Protein AF-A0A6F9C8U3-F1 (afdb_monomer_lite)

pLDDT: mean 75.9, std 13.33, range [44.81, 94.44]

Foldseek 3Di:
DPPPVVVVVVVVVVVVVVVVVVVVVVCVVPPDPCPVVVVVVVVVVVVVVVVVQCVVVQDDLVDPVSLLVLLVVLQVVLVVCVVVVNNVSSVSSNVSSVVSCPPVPVNVVVVVVPDDDD

Radius of gyration: 31.79 Å; chains: 1; bounding box: 59×27×95 Å

Secondary structure (DSSP, 8-state):
--HHHHHHHHHHHHHHHHHHHHHHHHHHHH--TTHHHHHHHHHHHHHHHHHHTSGGG---TT-HHHHHHHHHHHHHHHHHHHHTT-HHHHHHHHHHHHHH-S-HHHHHHHHHHHSPP-

Structure (mmCIF, N/CA/C/O backbone):
data_AF-A0A6F9C8U3-F1
#
_entry.id   AF-A0A6F9C8U3-F1
#
loop_
_atom_site.group_PDB
_atom_site.id
_atom_site.type_symbol
_atom_site.label_atom_id
_atom_site.label_alt_id
_atom_site.label_comp_id
_atom_site.label_asym_id
_atom_site.label_entity_id
_atom_site.label_seq_id
_atom_site.pdbx_PDB_ins_code
_atom_site.Cartn_x
_atom_site.Cartn_y
_atom_site.Cartn_z
_atom_site.occupancy
_atom_site.B_iso_or_equiv
_atom_site.auth_seq_id
_atom_site.auth_comp_id
_atom_site.auth_asym_id
_atom_site.auth_atom_id
_atom_site.pdbx_PDB_model_num
ATOM 1 N N . MET A 1 1 ? 26.782 -1.393 -69.731 1.00 48.16 1 MET A N 1
ATOM 2 C CA . MET A 1 1 ? 25.738 -1.496 -68.682 1.00 48.16 1 MET A CA 1
ATOM 3 C C . MET A 1 1 ? 26.018 -2.699 -67.768 1.00 48.16 1 MET A C 1
ATOM 5 O O . MET A 1 1 ? 25.332 -3.706 -67.860 1.00 48.16 1 MET A O 1
ATOM 9 N N . MET A 1 2 ? 27.036 -2.621 -66.896 1.00 52.41 2 MET A N 1
ATOM 10 C CA . MET A 1 2 ? 27.448 -3.731 -66.002 1.00 52.41 2 MET A CA 1
ATOM 11 C C . MET A 1 2 ? 27.085 -3.511 -64.514 1.00 52.41 2 MET A C 1
ATOM 13 O O . MET A 1 2 ? 27.358 -4.374 -63.689 1.00 52.41 2 MET A O 1
ATOM 17 N N . GLY A 1 3 ? 26.475 -2.374 -64.149 1.00 57.53 3 GLY A N 1
ATOM 18 C CA . GLY A 1 3 ? 26.308 -1.959 -62.744 1.00 57.53 3 GLY A CA 1
ATOM 19 C C . GLY A 1 3 ? 25.113 -2.557 -61.988 1.00 57.53 3 GLY A C 1
ATOM 20 O O . GLY A 1 3 ? 25.131 -2.591 -60.762 1.00 57.53 3 GLY A O 1
ATOM 21 N N . GLY A 1 4 ? 24.087 -3.060 -62.684 1.00 61.41 4 GLY A N 1
ATOM 22 C CA . GLY A 1 4 ? 22.850 -3.516 -62.031 1.00 61.41 4 GLY A CA 1
ATOM 23 C C . GLY A 1 4 ? 23.031 -4.785 -61.194 1.00 61.41 4 GLY A C 1
ATOM 24 O O . GLY A 1 4 ? 22.617 -4.833 -60.043 1.00 61.41 4 G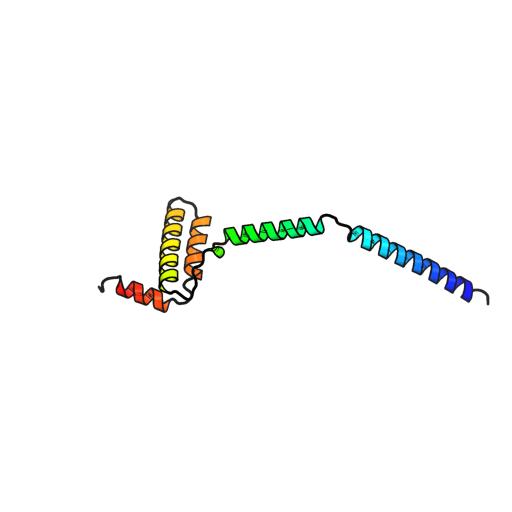LY A O 1
ATOM 25 N N . LYS A 1 5 ? 23.722 -5.793 -61.741 1.00 65.00 5 LYS A N 1
ATOM 26 C CA . LYS A 1 5 ? 23.884 -7.112 -61.101 1.00 65.00 5 LYS A CA 1
ATOM 27 C C . LYS A 1 5 ? 24.751 -7.036 -59.840 1.00 65.00 5 LYS A C 1
ATOM 29 O O . LYS A 1 5 ? 24.387 -7.587 -58.807 1.00 65.00 5 LYS A O 1
ATOM 34 N N . SER A 1 6 ? 25.860 -6.300 -59.907 1.00 72.44 6 SER A N 1
ATOM 35 C CA . SER A 1 6 ? 26.762 -6.092 -58.768 1.00 72.44 6 SER A CA 1
ATOM 36 C C . SER A 1 6 ? 26.101 -5.277 -57.655 1.00 72.44 6 SER A C 1
ATOM 38 O O . SER A 1 6 ? 26.308 -5.568 -56.482 1.00 72.44 6 SER A O 1
ATOM 40 N N . SER A 1 7 ? 25.261 -4.300 -58.012 1.00 71.12 7 SER A N 1
ATOM 41 C CA . SER A 1 7 ? 24.522 -3.490 -57.041 1.00 71.12 7 SER A CA 1
ATOM 42 C C . SER A 1 7 ? 23.445 -4.302 -56.310 1.00 71.12 7 SER A C 1
ATOM 44 O O . SER A 1 7 ? 23.340 -4.202 -55.090 1.00 71.12 7 SER A O 1
ATOM 46 N N . THR A 1 8 ? 22.716 -5.185 -57.006 1.00 79.94 8 THR A N 1
ATOM 47 C CA . THR A 1 8 ? 21.744 -6.092 -56.366 1.00 79.94 8 THR A CA 1
ATOM 48 C C . THR A 1 8 ? 22.420 -7.083 -55.416 1.00 79.94 8 THR A C 1
ATOM 50 O O . THR A 1 8 ? 21.924 -7.309 -54.314 1.00 79.94 8 THR A O 1
ATOM 53 N N . ILE A 1 9 ? 23.574 -7.638 -55.805 1.00 85.38 9 ILE A N 1
ATOM 54 C CA . ILE A 1 9 ? 24.346 -8.554 -54.951 1.00 85.38 9 ILE A CA 1
ATOM 55 C C . ILE A 1 9 ? 24.870 -7.815 -53.712 1.00 85.38 9 ILE A C 1
ATOM 57 O O . ILE A 1 9 ? 24.703 -8.300 -52.595 1.00 85.38 9 ILE A O 1
ATOM 61 N N . ALA A 1 10 ? 25.436 -6.618 -53.887 1.00 85.44 10 ALA A N 1
ATOM 62 C CA . ALA A 1 10 ? 25.933 -5.809 -52.777 1.00 85.44 10 ALA A CA 1
ATOM 63 C C . ALA A 1 10 ? 24.814 -5.423 -51.793 1.00 85.44 10 ALA A C 1
ATOM 65 O O . ALA A 1 10 ? 24.981 -5.568 -50.584 1.00 85.44 10 ALA A O 1
ATOM 66 N N . ALA A 1 11 ? 23.649 -5.003 -52.297 1.00 86.69 11 ALA A N 1
ATOM 67 C CA . ALA A 1 11 ? 22.497 -4.671 -51.463 1.00 86.69 11 ALA A CA 1
ATOM 68 C C . ALA A 1 11 ? 21.972 -5.887 -50.676 1.00 86.69 11 ALA A C 1
ATOM 70 O O . ALA A 1 11 ? 21.664 -5.764 -49.490 1.00 86.69 11 ALA A O 1
ATOM 71 N N . GLY A 1 12 ? 21.928 -7.071 -51.301 1.00 90.38 12 GLY A N 1
ATOM 72 C CA . GLY A 1 12 ? 21.522 -8.314 -50.639 1.00 90.38 12 GLY A CA 1
ATOM 73 C C . GLY A 1 12 ? 22.465 -8.728 -49.506 1.00 90.38 12 GLY A C 1
ATOM 74 O O . GLY A 1 12 ? 22.005 -9.074 -48.417 1.00 90.38 12 GLY A O 1
ATOM 75 N N . VAL A 1 13 ? 23.782 -8.633 -49.725 1.00 92.69 13 VAL A N 1
ATOM 76 C CA . VAL A 1 13 ? 24.796 -8.957 -48.704 1.00 92.69 13 VAL A CA 1
ATOM 77 C C . VAL A 1 13 ? 24.720 -7.984 -47.526 1.00 92.69 13 VAL A C 1
ATOM 79 O O . VAL A 1 13 ? 24.686 -8.418 -46.374 1.00 92.69 13 VAL A O 1
ATOM 82 N N . CYS A 1 14 ? 24.618 -6.679 -47.795 1.00 90.50 14 CYS A N 1
ATOM 83 C CA . CYS A 1 14 ? 24.462 -5.671 -46.745 1.00 90.50 14 CYS A CA 1
ATOM 84 C C . CYS A 1 14 ? 23.175 -5.883 -45.929 1.00 90.50 14 CYS A C 1
ATOM 86 O O . CYS A 1 14 ? 23.208 -5.806 -44.701 1.00 90.50 14 CYS A O 1
ATOM 88 N N . GLY A 1 15 ? 22.059 -6.209 -46.591 1.00 93.19 15 GLY A N 1
ATOM 89 C CA . GLY A 1 15 ? 20.792 -6.510 -45.923 1.00 93.19 15 GLY A CA 1
ATOM 90 C C . GLY A 1 15 ? 20.874 -7.742 -45.019 1.00 93.19 15 GLY A C 1
ATOM 91 O O . GLY A 1 15 ? 20.439 -7.691 -43.869 1.00 93.19 15 GLY A O 1
ATOM 92 N N . ALA A 1 16 ? 21.486 -8.831 -45.493 1.00 94.06 16 ALA A N 1
ATOM 93 C CA . ALA A 1 16 ? 21.641 -10.058 -44.712 1.00 94.06 16 ALA A CA 1
ATOM 94 C C . ALA A 1 16 ? 22.516 -9.855 -43.464 1.00 94.06 16 ALA A C 1
ATOM 96 O O . ALA A 1 16 ? 22.171 -10.341 -42.385 1.00 94.06 16 ALA A O 1
ATOM 97 N N . LEU A 1 17 ? 23.611 -9.095 -43.582 1.00 94.44 17 LEU A N 1
ATOM 98 C CA . LEU A 1 17 ? 24.473 -8.756 -42.445 1.00 94.44 17 LEU A CA 1
ATOM 99 C C . LEU A 1 17 ? 23.745 -7.884 -41.416 1.00 94.44 17 LEU A C 1
ATOM 101 O O . LEU A 1 17 ? 23.852 -8.139 -40.216 1.00 94.44 17 LEU A O 1
ATOM 105 N N . PHE A 1 18 ? 22.969 -6.898 -41.870 1.00 94.44 18 PHE A N 1
ATOM 106 C CA . PHE A 1 18 ? 22.186 -6.040 -40.984 1.00 94.44 18 PHE A CA 1
ATOM 107 C C . PHE A 1 18 ? 21.119 -6.833 -40.221 1.00 94.44 18 PHE A C 1
ATOM 109 O O . PHE A 1 18 ? 21.046 -6.753 -38.996 1.00 94.44 18 PHE A O 1
ATOM 116 N N . VAL A 1 19 ? 20.348 -7.674 -40.917 1.00 94.25 19 VAL A N 1
ATOM 117 C CA . VAL A 1 19 ? 19.331 -8.532 -40.288 1.00 94.25 19 VAL A CA 1
ATOM 118 C C . VAL A 1 19 ? 19.975 -9.532 -39.324 1.00 94.25 19 VAL A C 1
ATOM 120 O O . VAL A 1 19 ? 19.490 -9.699 -38.204 1.00 94.25 19 VAL A O 1
ATOM 123 N N . GLY A 1 20 ? 21.101 -10.144 -39.703 1.00 94.38 20 GLY A N 1
ATOM 124 C CA . GLY A 1 20 ? 21.869 -11.026 -38.823 1.00 94.38 20 GLY A CA 1
ATOM 125 C C . GLY A 1 20 ? 22.348 -10.320 -37.550 1.00 94.38 20 GLY A C 1
ATOM 126 O O . GLY A 1 20 ? 22.215 -10.868 -36.453 1.00 94.38 20 GLY A O 1
ATOM 127 N N . TYR A 1 21 ? 22.827 -9.078 -37.669 1.00 93.00 21 TYR A N 1
ATOM 128 C CA . TYR A 1 21 ? 23.226 -8.252 -36.528 1.00 93.00 21 TYR A CA 1
ATOM 129 C C . TYR A 1 21 ? 22.038 -7.901 -35.622 1.00 93.00 21 TYR A C 1
ATOM 131 O O . TYR A 1 21 ? 22.133 -8.039 -34.400 1.00 93.00 21 TYR A O 1
ATOM 139 N N . CYS A 1 22 ? 20.893 -7.530 -36.203 1.00 90.31 22 CYS A N 1
ATOM 140 C CA . CYS A 1 22 ? 19.664 -7.265 -35.455 1.00 90.31 22 CYS A CA 1
ATOM 141 C C . CYS A 1 22 ? 19.188 -8.500 -34.673 1.00 90.31 22 CYS A C 1
ATOM 143 O O . CYS A 1 22 ? 18.856 -8.376 -33.495 1.00 90.31 22 CYS A O 1
ATOM 145 N N . ILE A 1 23 ? 19.207 -9.691 -35.282 1.00 90.50 23 ILE A N 1
ATOM 146 C CA . ILE A 1 23 ? 18.824 -10.949 -34.617 1.00 90.50 23 ILE A CA 1
ATOM 147 C C . ILE A 1 23 ? 19.800 -11.291 -33.484 1.00 90.50 23 ILE A C 1
ATOM 149 O O . ILE A 1 23 ? 19.370 -11.672 -32.394 1.00 90.50 23 ILE A O 1
ATOM 153 N N . TYR A 1 24 ? 21.110 -11.136 -33.705 1.00 89.94 24 TYR A N 1
ATOM 154 C CA . TYR A 1 24 ? 22.117 -11.362 -32.666 1.00 89.94 24 TYR A CA 1
ATOM 155 C C . TYR A 1 24 ? 21.900 -10.437 -31.462 1.00 89.94 24 TYR A C 1
ATOM 157 O O . TYR A 1 24 ? 21.910 -10.893 -30.316 1.00 89.94 24 TYR A O 1
ATOM 165 N N . PHE A 1 25 ? 21.666 -9.147 -31.713 1.00 84.94 25 PHE A N 1
ATOM 166 C CA . PHE A 1 25 ? 21.487 -8.162 -30.654 1.00 84.94 25 PHE A CA 1
ATOM 167 C C . PHE A 1 25 ? 20.157 -8.334 -29.911 1.00 84.94 25 PHE A C 1
ATOM 169 O O . PHE A 1 25 ? 20.139 -8.267 -28.683 1.00 84.94 25 PHE A O 1
ATOM 176 N N . ASP A 1 26 ? 19.059 -8.632 -30.612 1.00 85.06 26 ASP A N 1
ATOM 177 C CA . ASP A 1 26 ? 17.766 -8.923 -29.979 1.00 85.06 26 ASP A CA 1
ATOM 178 C C . ASP A 1 26 ? 17.842 -10.196 -29.122 1.00 85.06 26 ASP A C 1
ATOM 180 O O . ASP A 1 26 ? 17.358 -10.217 -27.990 1.00 85.06 26 ASP A O 1
ATOM 184 N N . ARG A 1 27 ? 18.560 -11.227 -29.589 1.00 81.06 27 ARG A N 1
ATOM 185 C CA . ARG A 1 27 ? 18.828 -12.433 -28.797 1.00 81.06 27 ARG A CA 1
ATOM 186 C C . ARG A 1 27 ? 19.683 -12.131 -27.566 1.00 81.06 27 ARG A C 1
ATOM 188 O O . ARG A 1 27 ? 19.335 -12.597 -26.487 1.00 81.06 27 ARG A O 1
ATOM 195 N N . LYS A 1 28 ? 20.746 -11.331 -27.700 1.00 76.88 28 LYS A N 1
ATOM 196 C CA . LYS A 1 28 ? 21.605 -10.898 -26.582 1.00 76.88 28 LYS A CA 1
ATOM 197 C C . LYS A 1 28 ? 20.846 -10.044 -25.562 1.00 76.88 28 LYS A C 1
ATOM 199 O O . LYS A 1 28 ? 21.126 -10.121 -24.371 1.00 76.88 28 LYS A O 1
ATOM 204 N N . ARG A 1 29 ? 19.870 -9.253 -26.019 1.00 71.31 29 ARG A N 1
ATOM 205 C CA . ARG A 1 29 ? 19.009 -8.427 -25.165 1.00 71.31 29 ARG A CA 1
ATOM 206 C C . ARG A 1 29 ? 17.905 -9.235 -24.473 1.00 71.31 29 ARG A C 1
ATOM 208 O O . ARG A 1 29 ? 17.519 -8.891 -23.363 1.00 71.31 29 ARG A O 1
ATOM 215 N N . ARG A 1 30 ? 17.386 -10.291 -25.109 1.00 68.62 30 ARG A N 1
ATOM 216 C CA . ARG A 1 30 ? 16.307 -11.143 -24.568 1.00 68.62 30 ARG A CA 1
ATOM 217 C C . ARG A 1 30 ? 16.809 -12.347 -23.768 1.00 68.62 30 ARG A C 1
ATOM 219 O O . ARG A 1 30 ? 16.024 -12.953 -23.044 1.00 68.62 30 ARG A O 1
ATOM 226 N N . SER A 1 31 ? 18.093 -12.690 -23.851 1.00 63.34 31 SER A N 1
ATOM 227 C CA . SER A 1 31 ? 18.721 -13.760 -23.068 1.00 63.34 31 SER A CA 1
ATOM 228 C C . SER A 1 31 ? 19.080 -13.317 -21.647 1.00 63.34 31 SER A C 1
ATOM 230 O O . SER A 1 31 ? 20.189 -13.577 -21.187 1.00 63.34 31 SER A O 1
ATOM 232 N N . ASP A 1 32 ? 18.176 -12.619 -20.961 1.00 65.94 32 ASP A N 1
ATOM 233 C CA . ASP A 1 32 ? 18.390 -12.218 -19.574 1.00 65.94 32 ASP A CA 1
ATOM 234 C C . ASP A 1 32 ? 17.882 -13.346 -18.650 1.00 65.94 32 ASP A C 1
ATOM 236 O O . ASP A 1 32 ? 16.663 -13.521 -18.496 1.00 65.94 32 ASP A O 1
ATOM 240 N N . PRO A 1 33 ? 18.770 -14.167 -18.047 1.00 65.69 33 PRO A N 1
ATOM 241 C CA . PRO A 1 33 ? 18.367 -15.308 -17.217 1.00 65.69 33 PRO A CA 1
ATOM 242 C C . PRO A 1 33 ? 17.570 -14.870 -15.980 1.00 65.69 33 PRO A C 1
ATOM 244 O O . PRO A 1 33 ? 16.865 -15.671 -15.364 1.00 65.69 33 PRO A O 1
ATOM 247 N N . ASN A 1 34 ? 17.626 -13.581 -15.640 1.00 66.94 34 ASN A N 1
ATOM 248 C CA . ASN A 1 34 ? 16.932 -13.009 -14.503 1.00 66.94 34 ASN A CA 1
ATOM 249 C C . ASN A 1 34 ? 15.491 -12.582 -14.784 1.00 66.94 34 ASN A C 1
ATOM 251 O O . ASN A 1 34 ? 14.830 -12.163 -13.841 1.00 66.94 34 ASN A O 1
ATOM 255 N N . PHE A 1 35 ? 14.939 -12.717 -15.996 1.00 70.88 35 PHE A N 1
ATOM 256 C CA . PHE A 1 35 ? 13.540 -12.326 -16.234 1.00 70.88 35 PHE A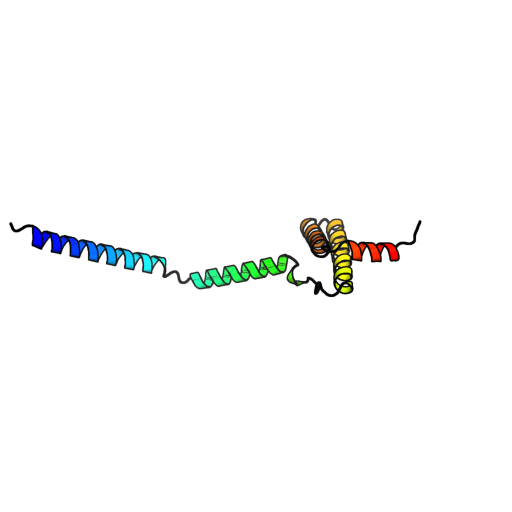 CA 1
ATOM 257 C C . PHE A 1 35 ? 12.556 -13.092 -15.332 1.00 70.88 35 PHE A C 1
ATOM 259 O O . PHE A 1 35 ? 11.678 -12.500 -14.702 1.00 70.88 35 PHE A O 1
ATOM 266 N N . LYS A 1 36 ? 12.750 -14.409 -15.182 1.00 73.00 36 LYS A N 1
ATOM 267 C CA . LYS A 1 36 ? 11.944 -15.241 -14.270 1.00 73.00 36 LYS A CA 1
ATOM 268 C C . LYS A 1 36 ? 12.177 -14.885 -12.800 1.00 73.00 36 LYS A C 1
ATOM 270 O O . LYS A 1 36 ? 11.223 -14.881 -12.023 1.00 73.00 36 LYS A O 1
ATOM 275 N N . ASN A 1 37 ? 13.413 -14.549 -12.433 1.00 75.19 37 ASN A N 1
ATOM 276 C CA . ASN A 1 37 ? 13.760 -14.122 -11.077 1.00 75.19 37 ASN A CA 1
ATOM 277 C C . ASN A 1 37 ? 13.112 -12.775 -10.746 1.00 75.19 37 ASN A C 1
ATOM 279 O O . ASN A 1 37 ? 12.459 -12.657 -9.719 1.00 75.19 37 ASN A O 1
ATOM 283 N N . ARG A 1 38 ? 13.163 -11.815 -11.673 1.00 77.69 38 ARG A N 1
ATOM 284 C CA . ARG A 1 38 ? 12.494 -10.509 -11.605 1.00 77.69 38 ARG A CA 1
ATOM 285 C C . ARG A 1 38 ? 10.977 -10.656 -11.504 1.00 77.69 38 ARG A C 1
ATOM 287 O O . ARG A 1 38 ? 10.342 -9.915 -10.764 1.00 77.69 38 ARG A O 1
ATOM 294 N N . LEU A 1 39 ? 10.379 -11.624 -12.202 1.00 79.88 39 LEU A N 1
ATOM 295 C CA . LEU A 1 39 ? 8.952 -11.943 -12.071 1.00 79.88 39 LEU A CA 1
ATOM 296 C C . LEU A 1 39 ? 8.607 -12.547 -10.707 1.00 79.88 39 LEU A C 1
ATOM 298 O O . LEU A 1 39 ? 7.607 -12.155 -10.107 1.00 79.88 39 LEU A O 1
ATOM 302 N N . ARG A 1 40 ? 9.422 -13.481 -10.204 1.00 83.69 40 ARG A N 1
ATOM 303 C CA . ARG A 1 40 ? 9.257 -14.039 -8.852 1.00 83.69 40 ARG A CA 1
ATOM 304 C C . ARG A 1 40 ? 9.402 -12.965 -7.781 1.00 83.69 40 ARG A C 1
ATOM 306 O O . ARG A 1 40 ? 8.574 -12.903 -6.881 1.00 83.69 40 ARG A O 1
ATOM 313 N N . GLU A 1 41 ? 10.399 -12.103 -7.913 1.00 85.44 41 GLU A N 1
ATOM 314 C CA . GLU A 1 41 ? 10.660 -10.984 -7.011 1.00 85.44 41 GLU A CA 1
ATOM 315 C C . GLU A 1 41 ? 9.500 -9.981 -7.025 1.00 85.44 41 GLU A C 1
ATOM 317 O O . GLU A 1 41 ? 8.982 -9.631 -5.970 1.00 85.44 41 GLU A O 1
ATOM 322 N N . ARG A 1 42 ? 8.978 -9.620 -8.208 1.00 83.12 42 ARG A N 1
ATOM 323 C CA . ARG A 1 42 ? 7.771 -8.782 -8.327 1.00 83.12 42 ARG A CA 1
ATOM 324 C C . ARG A 1 42 ? 6.552 -9.408 -7.652 1.00 83.12 42 ARG A C 1
ATOM 326 O O . ARG A 1 42 ? 5.834 -8.705 -6.952 1.00 83.12 42 ARG A O 1
ATOM 333 N N . ARG A 1 43 ? 6.316 -10.714 -7.830 1.00 82.62 43 ARG A N 1
ATOM 334 C CA . ARG A 1 43 ? 5.204 -11.415 -7.161 1.00 82.62 43 ARG A CA 1
ATOM 335 C C . ARG A 1 43 ? 5.384 -11.458 -5.646 1.00 82.62 43 ARG A C 1
ATOM 337 O O . ARG A 1 43 ? 4.410 -11.256 -4.934 1.00 82.62 43 ARG A O 1
ATOM 344 N N . ARG A 1 44 ? 6.608 -11.683 -5.157 1.00 83.44 44 ARG A N 1
ATOM 345 C CA . ARG A 1 44 ? 6.918 -11.657 -3.721 1.00 83.44 44 ARG A CA 1
ATOM 346 C C . ARG A 1 44 ? 6.683 -10.266 -3.137 1.00 83.44 44 ARG A C 1
ATOM 348 O O . ARG A 1 44 ? 5.992 -10.160 -2.135 1.00 83.44 44 ARG A O 1
ATOM 355 N N . ASN A 1 45 ? 7.162 -9.213 -3.794 1.00 81.31 45 ASN A N 1
ATOM 356 C CA . ASN A 1 45 ? 6.961 -7.839 -3.329 1.00 81.31 45 ASN A CA 1
ATOM 357 C C . ASN A 1 45 ? 5.482 -7.432 -3.364 1.00 81.31 45 ASN A C 1
ATOM 359 O O . ASN A 1 45 ? 5.017 -6.770 -2.446 1.00 81.31 45 ASN A O 1
ATOM 363 N N . GLN A 1 46 ? 4.714 -7.874 -4.366 1.00 77.88 46 GLN A N 1
ATOM 364 C CA . GLN A 1 46 ? 3.261 -7.671 -4.384 1.00 77.88 46 GLN A CA 1
ATOM 365 C C . GLN A 1 46 ? 2.538 -8.472 -3.297 1.00 77.88 46 GLN A C 1
ATOM 367 O O . GLN A 1 46 ? 1.575 -7.970 -2.733 1.00 77.88 46 GLN A O 1
ATOM 372 N N . ALA A 1 47 ? 2.972 -9.697 -2.993 1.00 74.69 47 ALA A N 1
ATOM 373 C CA . ALA A 1 47 ? 2.399 -10.485 -1.904 1.00 74.69 47 ALA A CA 1
ATOM 374 C C . ALA A 1 47 ? 2.671 -9.838 -0.538 1.00 74.69 47 ALA A C 1
ATOM 376 O O . ALA A 1 47 ? 1.759 -9.751 0.273 1.00 74.69 47 ALA A O 1
ATOM 377 N N . VAL A 1 48 ? 3.883 -9.319 -0.318 1.00 75.38 48 VAL A N 1
ATOM 378 C CA . VAL A 1 48 ? 4.237 -8.573 0.901 1.00 75.38 48 VAL A CA 1
ATOM 379 C C . VAL A 1 48 ? 3.443 -7.266 0.992 1.00 75.38 48 VAL A C 1
ATOM 381 O O . VAL A 1 48 ? 2.869 -6.984 2.033 1.00 75.38 48 VAL A O 1
ATOM 384 N N . ALA A 1 49 ? 3.308 -6.512 -0.104 1.00 68.62 49 ALA A N 1
ATOM 385 C CA . ALA A 1 49 ? 2.472 -5.308 -0.128 1.00 68.62 49 ALA A CA 1
ATOM 386 C C . ALA A 1 49 ? 0.979 -5.615 0.126 1.00 68.62 49 ALA A C 1
ATOM 388 O O . ALA A 1 49 ? 0.290 -4.865 0.810 1.00 68.62 49 ALA A O 1
ATOM 389 N N . LYS A 1 50 ? 0.470 -6.749 -0.374 1.00 62.56 50 LYS A N 1
ATOM 390 C CA . LYS A 1 50 ? -0.892 -7.227 -0.073 1.00 62.56 50 LYS A CA 1
ATOM 391 C C . LYS A 1 50 ? -1.066 -7.723 1.365 1.00 62.56 50 LYS A C 1
ATOM 393 O O . LYS A 1 50 ? -2.180 -7.699 1.875 1.00 62.56 50 LYS A O 1
ATOM 398 N N . GLN A 1 51 ? 0.006 -8.198 1.996 1.00 60.94 51 GLN A N 1
ATOM 399 C CA . GLN A 1 51 ? 0.001 -8.564 3.412 1.00 60.94 51 GLN A CA 1
ATOM 400 C C . GLN A 1 51 ? 0.074 -7.338 4.324 1.00 60.94 51 GLN A C 1
ATOM 402 O O . GLN A 1 51 ? -0.544 -7.374 5.379 1.00 60.94 51 GLN A O 1
ATOM 407 N N . GLY A 1 52 ? 0.771 -6.273 3.912 1.00 57.97 52 GLY A N 1
ATOM 408 C CA . GLY A 1 52 ? 0.800 -5.002 4.644 1.00 57.97 52 GLY A CA 1
ATOM 409 C C . GLY A 1 52 ? -0.565 -4.318 4.669 1.00 57.97 52 GLY A C 1
ATOM 410 O O . GLY A 1 52 ? -1.051 -3.981 5.728 1.00 57.97 52 GLY A O 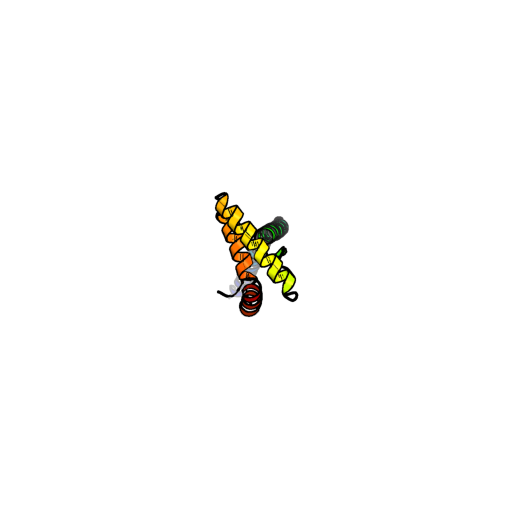1
ATOM 411 N N . THR A 1 53 ? -1.246 -4.260 3.523 1.00 55.47 53 THR A N 1
ATOM 412 C CA . THR A 1 53 ? -2.466 -3.448 3.328 1.00 55.47 53 THR A CA 1
ATOM 413 C C . THR A 1 53 ? -3.742 -3.898 4.061 1.00 55.47 53 THR A C 1
ATOM 415 O O . THR A 1 53 ? -4.816 -3.442 3.685 1.00 55.47 53 THR A O 1
ATOM 418 N N . GLY A 1 54 ? -3.698 -4.816 5.037 1.00 55.41 54 GLY A N 1
ATOM 419 C CA . GLY A 1 54 ? -4.869 -5.243 5.838 1.00 55.41 54 GLY A CA 1
ATOM 420 C C . GLY A 1 54 ? -6.017 -5.936 5.071 1.00 55.41 54 GLY A C 1
ATOM 421 O O . GLY A 1 54 ? -6.801 -6.686 5.648 1.00 55.41 54 GLY A O 1
ATOM 422 N N . LEU A 1 55 ? -6.060 -5.800 3.741 1.00 53.31 55 LEU A N 1
ATOM 423 C CA . LEU A 1 55 ? -7.101 -6.256 2.816 1.00 53.31 55 LEU A CA 1
ATOM 424 C C . LEU A 1 55 ? -7.329 -7.770 2.851 1.00 53.31 55 LEU A C 1
ATOM 426 O O . LEU A 1 55 ? -8.390 -8.247 2.462 1.00 53.31 55 LEU A O 1
ATOM 430 N N . SER A 1 56 ? -6.338 -8.536 3.312 1.00 52.53 56 SER A N 1
ATOM 431 C CA . SER A 1 56 ? -6.427 -9.996 3.429 1.00 52.53 56 SER A CA 1
ATOM 432 C C . SER A 1 56 ? -7.269 -10.460 4.628 1.00 52.53 56 SER A C 1
ATOM 434 O O . SER A 1 56 ? -7.582 -11.645 4.707 1.00 52.53 56 SER A O 1
ATOM 436 N N . LYS A 1 57 ? -7.607 -9.557 5.560 1.00 59.75 57 LYS A N 1
ATOM 437 C CA . LYS A 1 57 ? -8.403 -9.845 6.765 1.00 59.75 57 LYS A CA 1
ATOM 438 C C . LYS A 1 57 ? -9.836 -9.321 6.704 1.00 59.75 57 LYS A C 1
ATOM 440 O O . LYS A 1 57 ? -10.569 -9.513 7.669 1.00 59.75 57 LYS A O 1
ATOM 445 N N . LEU A 1 58 ? -10.239 -8.675 5.608 1.00 64.00 58 LEU A N 1
ATOM 446 C CA . LEU A 1 58 ? -11.588 -8.128 5.525 1.00 64.00 58 LEU A CA 1
ATOM 447 C C . LEU A 1 58 ? -12.621 -9.261 5.660 1.00 64.00 58 LEU A C 1
ATOM 449 O O . LEU A 1 58 ? -12.512 -10.260 4.938 1.00 64.00 58 LEU A O 1
ATOM 453 N N . PRO A 1 59 ? -13.598 -9.133 6.576 1.00 65.25 59 PRO A N 1
ATOM 454 C CA . PRO A 1 59 ? -14.675 -10.105 6.709 1.00 65.25 59 PRO A CA 1
ATOM 455 C C . PRO A 1 59 ? -15.493 -10.162 5.415 1.00 65.25 59 PRO A C 1
ATOM 457 O O . PRO A 1 59 ? -15.483 -9.224 4.611 1.00 65.25 59 PRO A O 1
ATOM 460 N N . ASP A 1 60 ? -16.220 -11.262 5.207 1.00 65.44 60 ASP A N 1
ATOM 461 C CA . ASP A 1 60 ? -17.186 -11.325 4.112 1.00 65.44 60 ASP A CA 1
ATOM 462 C C . ASP A 1 60 ? -18.211 -10.198 4.308 1.00 65.44 60 ASP A C 1
ATOM 464 O O . ASP A 1 60 ? -18.953 -10.171 5.289 1.00 65.44 60 ASP A O 1
ATOM 468 N N . LEU A 1 61 ? -18.234 -9.242 3.375 1.00 65.75 61 LEU A N 1
ATOM 469 C CA . LEU A 1 61 ? -19.065 -8.033 3.438 1.00 65.75 61 LEU A CA 1
ATOM 470 C C . LEU A 1 61 ? -20.573 -8.338 3.393 1.00 65.75 61 LEU A C 1
ATOM 472 O O . LEU A 1 61 ? -21.394 -7.428 3.475 1.00 65.75 61 LEU A O 1
ATOM 476 N N . LYS A 1 62 ? -20.946 -9.609 3.224 1.00 65.94 62 LYS A N 1
ATOM 477 C CA . LYS A 1 62 ? -22.326 -10.094 3.293 1.00 65.94 62 LYS A CA 1
ATOM 478 C C . LYS A 1 62 ? -22.841 -10.233 4.727 1.00 65.94 62 LYS A C 1
ATOM 480 O O . LYS A 1 62 ? -24.048 -10.120 4.931 1.00 65.94 62 LYS A O 1
ATOM 485 N N . ASP A 1 63 ? -21.953 -10.433 5.700 1.00 70.75 63 ASP A N 1
ATOM 486 C CA . ASP A 1 63 ? -22.316 -10.616 7.104 1.00 70.75 63 ASP A CA 1
ATOM 487 C C . ASP A 1 63 ? -22.192 -9.292 7.867 1.00 70.75 63 ASP A C 1
ATOM 489 O O . ASP A 1 63 ? -21.119 -8.907 8.335 1.00 70.75 63 ASP A O 1
ATOM 493 N N . ALA A 1 64 ? -23.320 -8.594 8.026 1.00 69.44 64 ALA A N 1
ATOM 494 C CA . ALA A 1 64 ? -23.374 -7.286 8.686 1.00 69.44 64 ALA A CA 1
ATOM 495 C C . ALA A 1 64 ? -22.813 -7.302 10.125 1.00 69.44 64 ALA A C 1
ATOM 497 O O . ALA A 1 64 ? -22.171 -6.344 10.553 1.00 69.44 64 ALA A O 1
ATOM 498 N N . GLU A 1 65 ? -22.998 -8.402 10.863 1.00 73.00 65 GLU A N 1
ATOM 499 C CA . GLU A 1 65 ? -22.461 -8.552 12.222 1.00 73.00 65 GLU A CA 1
ATOM 500 C C . GLU A 1 65 ? -20.927 -8.689 12.229 1.00 73.00 65 GLU A C 1
ATOM 502 O O . GLU A 1 65 ? -20.253 -8.118 13.089 1.00 73.00 65 GLU A O 1
ATOM 507 N N . ALA A 1 66 ? -20.358 -9.412 11.258 1.00 75.00 66 ALA A N 1
ATOM 508 C CA . ALA A 1 66 ? -18.912 -9.597 11.138 1.00 75.00 66 ALA A CA 1
ATOM 509 C C . ALA A 1 66 ? -18.218 -8.294 10.718 1.00 75.00 66 ALA A C 1
ATOM 511 O O . ALA A 1 66 ? -17.179 -7.939 11.271 1.00 75.00 66 ALA A O 1
ATOM 512 N N . VAL A 1 67 ? -18.838 -7.551 9.799 1.00 77.00 67 VAL A N 1
ATOM 513 C CA . VAL A 1 67 ? -18.424 -6.202 9.387 1.00 77.00 67 VAL A CA 1
ATOM 514 C C . VAL A 1 67 ? -18.409 -5.249 10.584 1.00 77.00 67 VAL A C 1
ATOM 516 O O . VAL A 1 67 ? -17.423 -4.544 10.789 1.00 77.00 67 VAL A O 1
ATOM 519 N N . GLN A 1 68 ? -19.459 -5.247 11.409 1.00 73.31 68 GLN A N 1
ATOM 520 C CA . GLN A 1 68 ? -19.531 -4.373 12.579 1.00 73.31 68 GLN A CA 1
ATOM 521 C C . GLN A 1 68 ? -18.486 -4.728 13.648 1.00 73.31 68 GLN A C 1
ATOM 523 O O . GLN A 1 68 ? -17.867 -3.831 14.220 1.00 73.31 68 GLN A O 1
ATOM 528 N N . LYS A 1 69 ? -18.272 -6.023 13.918 1.00 80.38 69 LYS A N 1
ATOM 529 C CA . LYS A 1 69 ? -17.231 -6.483 14.851 1.00 80.38 69 LYS A CA 1
ATOM 530 C C . LYS A 1 69 ? -15.840 -6.068 14.379 1.00 80.38 69 LYS A C 1
ATOM 532 O O . LYS A 1 69 ? -15.098 -5.484 15.157 1.00 80.38 69 LYS A O 1
ATOM 537 N N . PHE A 1 70 ? -15.541 -6.293 13.101 1.00 83.62 70 PHE A N 1
ATOM 538 C CA . PHE A 1 70 ? -14.277 -5.890 12.490 1.00 83.62 70 PHE A CA 1
ATOM 539 C C . PHE A 1 70 ? -14.067 -4.371 12.541 1.00 83.62 70 PHE A C 1
ATOM 541 O O . PHE A 1 70 ? -12.982 -3.912 12.871 1.00 83.62 70 PHE A O 1
ATOM 548 N N . PHE A 1 71 ? -15.115 -3.582 12.283 1.00 83.12 71 PHE A N 1
ATOM 549 C CA . PHE A 1 71 ? -15.056 -2.124 12.393 1.00 83.12 71 PHE A CA 1
ATOM 550 C C . PHE A 1 71 ? -14.680 -1.657 13.806 1.00 83.12 71 PHE A C 1
ATOM 552 O O . PHE A 1 71 ? -13.796 -0.818 13.963 1.00 83.12 71 PHE A O 1
ATOM 559 N N . LEU A 1 72 ? -15.344 -2.196 14.833 1.00 84.56 72 LEU A N 1
ATOM 560 C CA . LEU A 1 72 ? -15.067 -1.833 16.225 1.00 84.56 72 LEU A CA 1
ATOM 561 C C . LEU A 1 72 ? -13.661 -2.268 16.659 1.00 84.56 72 LEU A C 1
ATOM 563 O O . LEU A 1 72 ? -12.984 -1.512 17.351 1.00 84.56 72 LEU A O 1
ATOM 567 N N . GLU A 1 73 ? -13.220 -3.452 16.236 1.00 86.38 73 GLU A N 1
ATOM 568 C CA . GLU A 1 73 ? -11.887 -3.985 16.532 1.00 86.38 73 GLU A CA 1
ATOM 569 C C . GLU A 1 73 ? -10.775 -3.139 15.887 1.00 86.38 73 GLU A C 1
ATOM 571 O O . GLU A 1 73 ? -9.827 -2.752 16.567 1.00 86.38 73 GLU A O 1
ATOM 576 N N . GLU A 1 74 ? -10.916 -2.777 14.607 1.00 87.88 74 GLU A N 1
ATOM 577 C CA . GLU A 1 74 ? -9.942 -1.938 13.894 1.00 87.88 74 GLU A CA 1
ATOM 578 C C . GLU A 1 74 ? -9.875 -0.508 14.458 1.00 87.88 74 GLU A C 1
ATOM 580 O O . GLU A 1 74 ? -8.786 0.058 14.543 1.00 87.88 74 GLU A O 1
ATOM 585 N N . ILE A 1 75 ? -10.997 0.077 14.905 1.00 87.12 75 ILE A N 1
ATOM 586 C CA . ILE A 1 75 ? -10.963 1.385 15.583 1.00 87.12 75 ILE A CA 1
ATOM 587 C C . ILE A 1 75 ? -10.224 1.300 16.916 1.00 87.12 75 ILE A C 1
ATOM 589 O O . ILE A 1 75 ? -9.364 2.139 17.176 1.00 87.12 75 ILE A O 1
ATOM 593 N N . GLN A 1 76 ? -10.519 0.294 17.743 1.00 89.81 76 GLN A N 1
ATOM 594 C CA . GLN A 1 76 ? -9.854 0.127 19.038 1.00 89.81 76 GLN A CA 1
ATOM 595 C C . GLN A 1 76 ? -8.342 -0.066 18.877 1.00 89.81 76 GLN A C 1
ATOM 597 O O . GLN A 1 76 ? -7.565 0.603 19.555 1.00 89.81 76 GLN A O 1
ATOM 602 N N . LEU A 1 77 ? -7.925 -0.924 17.941 1.00 90.19 77 LEU A N 1
ATOM 603 C CA . LEU A 1 77 ? -6.512 -1.128 17.607 1.00 90.19 77 LEU A CA 1
ATOM 604 C C . LEU A 1 77 ? -5.853 0.155 17.091 1.00 90.19 77 LEU A C 1
ATOM 606 O O . LEU A 1 77 ? -4.743 0.486 17.506 1.00 90.19 77 LEU A O 1
ATOM 610 N N . GLY A 1 78 ? -6.538 0.898 16.218 1.00 90.62 78 GLY A N 1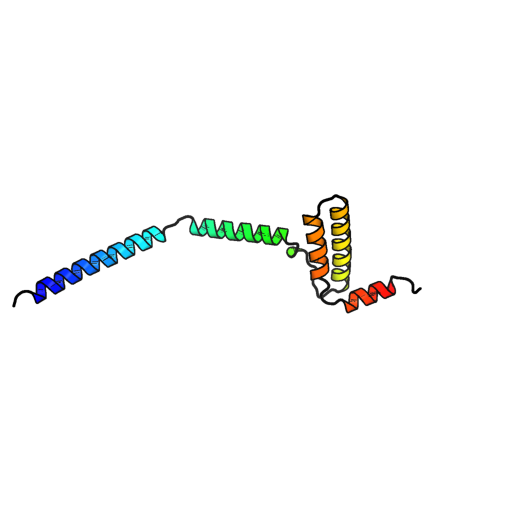
ATOM 611 C CA . GLY A 1 78 ? -6.055 2.179 15.710 1.00 90.62 78 GLY A CA 1
ATOM 612 C C . GLY A 1 78 ? -5.846 3.208 16.823 1.00 90.62 78 GLY A C 1
ATOM 613 O O . GLY A 1 78 ? -4.790 3.832 16.892 1.00 90.62 78 GLY A O 1
ATOM 614 N N . GLU A 1 79 ? -6.815 3.357 17.728 1.00 88.50 79 GLU A N 1
ATOM 615 C CA . GLU A 1 79 ? -6.724 4.257 18.885 1.00 88.50 79 GLU A CA 1
ATOM 616 C C . GLU A 1 79 ? -5.608 3.853 19.855 1.00 88.50 79 GLU A C 1
ATOM 618 O O . GLU A 1 79 ? -4.877 4.715 20.348 1.00 88.50 79 GLU A O 1
ATOM 623 N N . GLU A 1 80 ? -5.430 2.553 20.099 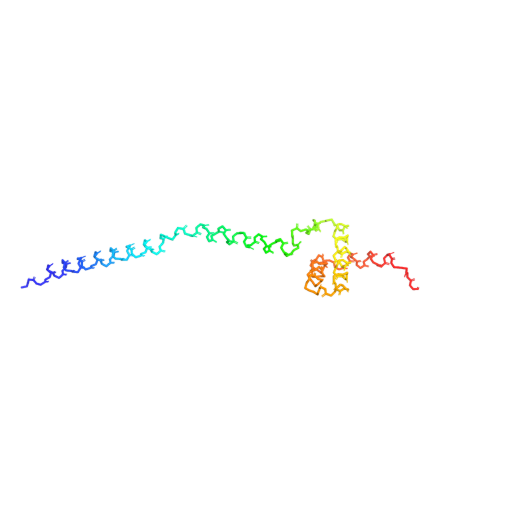1.00 93.88 80 GLU A N 1
ATOM 624 C CA . GLU A 1 80 ? -4.363 2.046 20.958 1.00 93.88 80 GLU A CA 1
ATOM 625 C C . GLU A 1 80 ? -2.974 2.330 20.362 1.00 93.88 80 GLU A C 1
ATOM 627 O O . GLU A 1 80 ? -2.088 2.821 21.065 1.00 93.88 80 GLU A O 1
ATOM 632 N N . LEU A 1 81 ? -2.787 2.106 19.059 1.00 92.44 81 LEU A N 1
ATOM 633 C CA . LEU A 1 81 ? -1.530 2.404 18.366 1.00 92.44 81 LEU A CA 1
ATOM 634 C C . LEU A 1 81 ? -1.234 3.907 18.336 1.00 92.44 81 LEU A C 1
ATOM 636 O O . LEU A 1 81 ? -0.097 4.319 18.579 1.00 92.44 81 LEU A O 1
ATOM 640 N N . LEU A 1 82 ? -2.262 4.738 18.143 1.00 92.31 82 LEU A N 1
ATOM 641 C CA . LEU A 1 82 ? -2.135 6.191 18.255 1.00 92.31 82 LEU A CA 1
ATOM 642 C C . LEU A 1 82 ? -1.721 6.618 19.670 1.00 92.31 82 LEU A C 1
ATOM 644 O O . LEU A 1 82 ? -0.854 7.481 19.813 1.00 92.31 82 LEU A O 1
ATOM 648 N N . ALA A 1 83 ? -2.279 5.997 20.714 1.00 92.75 83 ALA A N 1
ATOM 649 C CA . ALA A 1 83 ? -1.897 6.262 22.102 1.00 92.75 83 ALA A CA 1
ATOM 650 C C . ALA A 1 83 ? -0.452 5.826 22.416 1.00 92.75 83 ALA A C 1
ATOM 652 O O . ALA A 1 83 ? 0.222 6.463 23.228 1.00 92.75 83 ALA A O 1
ATOM 653 N N . GLN A 1 84 ? 0.044 4.780 21.750 1.00 93.31 84 GLN A N 1
ATOM 654 C CA . GLN A 1 84 ? 1.437 4.321 21.838 1.00 93.31 84 GLN A CA 1
ATOM 655 C C . GLN A 1 84 ? 2.415 5.183 21.013 1.00 93.31 84 GLN A C 1
ATOM 657 O O . GLN A 1 84 ? 3.630 5.027 21.145 1.00 93.31 84 GLN A O 1
ATOM 662 N N . GLY A 1 85 ? 1.909 6.120 20.201 1.00 91.00 85 GLY A N 1
ATOM 663 C CA . GLY A 1 85 ? 2.703 6.994 19.332 1.00 91.00 85 GLY A CA 1
ATOM 664 C C . GLY A 1 85 ? 3.060 6.387 17.971 1.00 91.00 85 GLY A C 1
ATOM 665 O O . GLY A 1 85 ? 3.871 6.966 17.247 1.00 91.00 85 GLY A O 1
ATOM 666 N N . ASP A 1 86 ? 2.466 5.247 17.610 1.00 90.69 86 ASP A N 1
ATOM 667 C CA . ASP A 1 86 ? 2.620 4.606 16.303 1.00 90.69 86 ASP A CA 1
ATOM 668 C C . ASP A 1 86 ? 1.529 5.088 15.334 1.00 90.69 86 ASP A C 1
ATOM 670 O O . ASP A 1 86 ? 0.496 4.453 15.110 1.00 90.69 86 ASP A O 1
ATOM 674 N N . TYR A 1 87 ? 1.757 6.281 14.784 1.00 90.94 87 TYR A N 1
ATOM 675 C CA . TYR A 1 87 ? 0.792 6.961 13.921 1.00 90.94 87 TYR A CA 1
ATOM 676 C C . TYR A 1 87 ? 0.582 6.270 12.573 1.00 90.94 87 TYR A C 1
ATOM 678 O O . TYR A 1 87 ? -0.534 6.283 12.062 1.00 90.94 87 TYR A O 1
ATOM 686 N N . GLU A 1 88 ? 1.626 5.672 11.997 1.00 87.69 88 GLU A N 1
ATOM 687 C CA . GLU A 1 88 ? 1.546 5.030 10.679 1.00 87.69 88 GLU A CA 1
ATOM 688 C C . GLU A 1 88 ? 0.610 3.818 10.729 1.00 87.69 88 GLU A C 1
ATOM 690 O O . GLU A 1 88 ? -0.369 3.757 9.983 1.00 87.69 88 GLU A O 1
ATOM 695 N N . ASN A 1 89 ? 0.845 2.902 11.674 1.00 85.44 89 ASN A N 1
ATOM 696 C CA . ASN A 1 89 ? -0.012 1.730 11.841 1.00 85.44 89 ASN A CA 1
ATOM 697 C C . ASN A 1 89 ? -1.408 2.124 12.358 1.00 85.44 89 ASN A C 1
ATOM 699 O O . ASN A 1 89 ? -2.413 1.576 11.906 1.00 85.44 89 ASN A O 1
ATOM 703 N N . GLY A 1 90 ? -1.502 3.113 13.256 1.00 89.12 90 GLY A N 1
ATOM 704 C CA . GLY A 1 90 ? -2.788 3.594 13.770 1.00 89.12 90 GLY A CA 1
ATOM 705 C C . GLY A 1 90 ? -3.705 4.157 12.675 1.00 89.12 90 GLY A C 1
ATOM 706 O O . GLY A 1 90 ? -4.894 3.835 12.623 1.00 89.12 90 GLY A O 1
ATOM 707 N N . VAL A 1 91 ? -3.155 4.949 11.747 1.00 88.44 91 VAL A N 1
ATOM 708 C CA . VAL A 1 91 ? -3.903 5.482 10.594 1.00 88.44 91 VAL A CA 1
ATOM 709 C C . VAL A 1 91 ? -4.292 4.373 9.613 1.00 88.44 91 VAL A C 1
ATOM 711 O O . VAL A 1 91 ? -5.382 4.433 9.036 1.00 88.44 91 VAL A O 1
ATOM 714 N N . GLU A 1 92 ? -3.458 3.347 9.434 1.00 87.88 92 GLU A N 1
ATOM 715 C CA . GLU A 1 92 ? -3.783 2.197 8.582 1.00 87.88 92 GLU A CA 1
ATOM 716 C C . GLU A 1 92 ? -5.021 1.442 9.096 1.00 87.88 92 GLU A C 1
ATOM 718 O O . GLU A 1 92 ? -5.968 1.230 8.333 1.00 87.88 92 GLU A O 1
ATOM 723 N N . HIS A 1 93 ? -5.082 1.144 10.398 1.00 88.25 93 HIS A N 1
ATOM 724 C CA . HIS A 1 93 ? -6.236 0.487 11.025 1.00 88.25 93 HIS A CA 1
ATOM 725 C C . HIS A 1 93 ? -7.526 1.322 10.935 1.00 88.25 93 HIS A C 1
ATOM 727 O O . HIS A 1 93 ? -8.591 0.826 10.555 1.00 88.25 93 HIS A O 1
ATOM 733 N N . LEU A 1 94 ? -7.434 2.635 11.161 1.00 85.62 94 LEU A N 1
ATOM 734 C CA . LEU A 1 94 ? -8.573 3.542 10.975 1.00 85.62 94 LEU A CA 1
ATOM 735 C C . LEU A 1 94 ? -9.054 3.592 9.515 1.00 85.62 94 LEU A C 1
ATOM 737 O O . LEU A 1 94 ? -10.257 3.633 9.248 1.00 85.62 94 LEU A O 1
ATOM 741 N N . THR A 1 95 ? -8.132 3.557 8.552 1.00 86.38 95 THR A N 1
ATOM 742 C CA . THR A 1 95 ? -8.471 3.553 7.121 1.00 86.38 95 THR A CA 1
ATOM 743 C C . THR A 1 95 ? -9.172 2.252 6.721 1.00 86.38 95 THR A C 1
ATOM 745 O O . THR A 1 95 ? -10.142 2.288 5.958 1.00 86.38 95 THR A O 1
ATOM 748 N N . ASN A 1 96 ? -8.747 1.115 7.281 1.00 83.69 96 ASN A N 1
ATOM 749 C CA . ASN A 1 96 ? -9.405 -0.180 7.090 1.00 83.69 96 ASN A CA 1
ATOM 750 C C . ASN A 1 96 ? -10.838 -0.175 7.641 1.00 83.69 96 ASN A C 1
ATOM 752 O O . ASN A 1 96 ? -11.757 -0.626 6.954 1.00 83.69 96 ASN A O 1
ATOM 756 N N . ALA A 1 97 ? -11.054 0.397 8.830 1.00 83.69 97 ALA A N 1
ATOM 757 C CA . ALA A 1 97 ? -12.387 0.557 9.409 1.00 83.69 97 ALA A CA 1
ATOM 758 C C . ALA A 1 97 ? -13.306 1.407 8.505 1.00 83.69 97 ALA A C 1
ATOM 760 O O . ALA A 1 97 ? -14.447 1.031 8.226 1.00 83.69 97 ALA A O 1
ATOM 761 N N . ILE A 1 98 ? -12.801 2.524 7.966 1.00 81.00 98 ILE A N 1
ATOM 762 C CA . ILE A 1 98 ? -13.559 3.389 7.044 1.00 81.00 98 ILE A CA 1
ATOM 763 C C . ILE A 1 98 ? -13.894 2.661 5.735 1.00 81.00 98 ILE A C 1
ATOM 765 O O . ILE A 1 98 ? -15.011 2.796 5.233 1.00 81.00 98 ILE A O 1
ATOM 769 N N . ALA A 1 99 ? -12.967 1.866 5.193 1.00 81.19 99 ALA A N 1
ATOM 770 C CA . ALA A 1 99 ? -13.179 1.115 3.954 1.00 81.19 99 ALA A CA 1
ATOM 771 C C . ALA A 1 99 ? -14.347 0.116 4.052 1.00 81.19 99 ALA A C 1
ATOM 773 O O . ALA A 1 99 ? -15.038 -0.135 3.064 1.00 81.19 99 ALA A O 1
ATOM 774 N N . VAL A 1 100 ? -14.592 -0.424 5.248 1.00 76.31 100 VAL A N 1
ATOM 775 C CA . VAL A 1 100 ? -15.682 -1.368 5.530 1.00 76.31 100 VAL A CA 1
ATOM 776 C C . VAL A 1 100 ? -17.025 -0.654 5.767 1.00 76.31 100 VAL A C 1
ATOM 778 O O . VAL A 1 100 ? -18.086 -1.227 5.528 1.00 76.31 100 VAL A O 1
ATOM 781 N N . CYS A 1 101 ? -17.008 0.632 6.121 1.00 69.94 101 CYS A N 1
ATOM 782 C CA . CYS A 1 101 ? -18.191 1.453 6.412 1.00 69.94 101 CYS A CA 1
ATOM 783 C C . CYS A 1 101 ? -19.004 1.922 5.184 1.00 69.94 101 CYS A C 1
ATOM 785 O O . CYS A 1 101 ? -19.808 2.849 5.294 1.00 69.94 101 CYS A O 1
ATOM 787 N N . GLY A 1 102 ? -18.867 1.276 4.019 1.00 65.44 102 GLY A N 1
ATOM 788 C CA . GLY A 1 102 ? -19.575 1.630 2.774 1.00 65.44 102 GLY A CA 1
ATOM 789 C C . GLY A 1 102 ? -21.114 1.673 2.866 1.00 65.44 102 GLY A C 1
ATOM 790 O O . GLY A 1 102 ? -21.761 2.242 1.987 1.00 65.44 102 GLY A O 1
ATOM 791 N N . GLN A 1 103 ? -21.708 1.136 3.938 1.00 56.81 103 GLN A N 1
ATOM 792 C CA . GLN A 1 103 ? -23.110 1.337 4.322 1.00 56.81 103 GLN A CA 1
ATOM 793 C C . GLN A 1 103 ? -23.216 1.998 5.712 1.00 56.81 103 GLN A C 1
ATOM 795 O O . GLN A 1 103 ? -23.381 1.312 6.721 1.00 56.81 103 GLN A O 1
ATOM 800 N N . PRO A 1 104 ? -23.197 3.340 5.794 1.00 58.16 104 PRO A N 1
ATOM 801 C CA . PRO A 1 104 ? -23.247 4.054 7.074 1.00 58.16 104 PRO A CA 1
ATOM 802 C C . PRO A 1 104 ? -24.591 3.906 7.812 1.00 58.16 104 PRO A C 1
ATOM 804 O O . PRO A 1 104 ? -24.662 4.115 9.020 1.00 58.16 104 PRO A O 1
ATOM 807 N N . GLN A 1 105 ? -25.668 3.540 7.110 1.00 57.59 105 GLN A N 1
ATOM 808 C CA . GLN A 1 105 ? -27.028 3.515 7.664 1.00 57.59 105 GLN A CA 1
ATOM 809 C C . GLN A 1 105 ? -27.259 2.382 8.676 1.00 57.59 105 GLN A C 1
ATOM 811 O O . GLN A 1 105 ? -27.949 2.595 9.669 1.00 57.59 105 GLN A O 1
ATOM 816 N N . GLN A 1 106 ? -26.662 1.204 8.472 1.00 61.16 106 GLN A N 1
ATOM 817 C CA . GLN A 1 106 ? -26.822 0.071 9.394 1.00 61.16 106 GLN A CA 1
ATOM 818 C C . GLN A 1 106 ? -26.022 0.264 10.685 1.00 61.16 106 GLN A C 1
ATOM 820 O O . GLN A 1 106 ? -26.533 0.001 11.772 1.00 61.16 106 GLN A O 1
ATOM 825 N N . LEU A 1 107 ? -24.798 0.787 10.575 1.00 60.88 107 LEU A N 1
ATOM 826 C CA . LEU A 1 107 ? -23.937 1.026 11.732 1.00 60.88 107 LEU A CA 1
ATOM 827 C C . LEU A 1 107 ? -24.504 2.136 12.634 1.00 60.88 107 LEU A C 1
ATOM 829 O O . LEU A 1 107 ? -24.514 1.996 13.855 1.00 60.88 107 LEU A O 1
ATOM 833 N N . LEU A 1 108 ? -25.063 3.196 12.033 1.00 60.81 108 LEU A N 1
ATOM 834 C CA . LEU A 1 108 ? -25.791 4.244 12.759 1.00 60.81 108 LEU A CA 1
ATOM 835 C C . LEU A 1 108 ? -27.012 3.703 13.504 1.00 60.81 108 LEU A C 1
ATOM 837 O O . LEU A 1 108 ? -27.270 4.131 14.626 1.00 60.81 108 LEU A O 1
ATOM 841 N N . GLN A 1 109 ? -27.748 2.764 12.907 1.00 64.31 109 GLN A N 1
ATOM 842 C CA . GLN A 1 109 ? -28.948 2.209 13.522 1.00 64.31 109 GLN A CA 1
ATOM 843 C C . GLN A 1 109 ? -28.618 1.350 14.747 1.00 64.31 109 GLN A C 1
ATOM 845 O O . GLN A 1 109 ? -29.309 1.451 15.757 1.00 64.31 109 GLN A O 1
ATOM 850 N N . VAL A 1 110 ? -27.538 0.561 14.702 1.00 65.19 110 VAL A N 1
ATOM 851 C CA . VAL A 1 110 ? -27.099 -0.219 15.870 1.00 65.19 110 VAL A CA 1
ATOM 852 C C . VAL A 1 110 ? -26.502 0.688 16.946 1.00 65.19 110 VAL A C 1
ATOM 854 O O . VAL A 1 110 ? -26.857 0.539 18.113 1.00 65.19 110 VAL A O 1
ATOM 857 N N . LEU A 1 111 ? -25.691 1.685 16.574 1.00 61.69 111 LEU A N 1
ATOM 858 C CA . LEU A 1 111 ? -25.163 2.665 17.532 1.00 61.69 111 LEU A CA 1
ATOM 859 C C . LEU A 1 111 ? -26.279 3.459 18.230 1.00 61.69 111 LEU A C 1
ATOM 861 O O . LEU A 1 111 ? -26.206 3.673 19.439 1.00 61.69 111 LEU A O 1
ATOM 865 N N . GLN A 1 112 ? -27.340 3.828 17.504 1.00 60.56 112 GLN A N 1
ATOM 866 C CA . GLN A 1 112 ? -28.535 4.458 18.078 1.00 60.56 112 GLN A CA 1
ATOM 867 C C . GLN A 1 112 ? -29.315 3.545 19.028 1.00 60.56 112 GLN A C 1
ATOM 869 O O . GLN A 1 112 ? -30.007 4.053 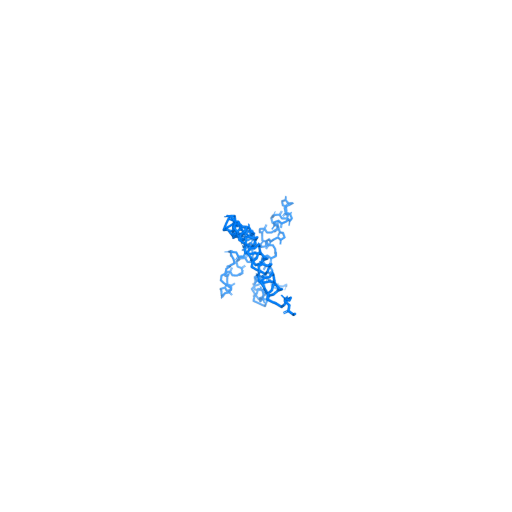19.902 1.00 60.56 112 GLN A O 1
ATOM 874 N N . GLN A 1 113 ? -29.236 2.222 18.868 1.00 62.19 113 GLN A N 1
ATOM 875 C CA . GLN A 1 113 ? -29.888 1.280 19.783 1.00 62.19 113 GLN A CA 1
ATOM 876 C C . GLN A 1 113 ? -29.040 0.978 21.023 1.00 62.19 113 GLN A C 1
ATOM 878 O O . GLN A 1 113 ? -29.592 0.654 22.072 1.00 62.19 113 GLN A O 1
ATOM 883 N N . THR A 1 114 ? -27.712 1.074 20.922 1.00 64.12 114 THR A N 1
ATOM 884 C CA . THR A 1 114 ? -26.795 0.813 22.044 1.00 64.12 114 THR A CA 1
ATOM 885 C C . THR A 1 114 ? -26.530 2.033 22.921 1.00 64.12 114 THR A C 1
ATOM 887 O O . THR A 1 114 ? -26.083 1.875 24.055 1.00 64.12 114 THR A O 1
ATOM 890 N N . LEU A 1 115 ? -26.788 3.244 22.421 1.00 45.81 115 LEU A N 1
ATOM 891 C CA . LEU A 1 115 ? -26.703 4.464 23.217 1.00 45.81 115 LEU A CA 1
ATOM 892 C C . LEU A 1 115 ? -28.084 4.787 23.808 1.00 45.81 115 LEU A C 1
ATOM 894 O O . LEU A 1 115 ? -29.060 4.842 23.058 1.00 45.81 115 LEU A O 1
ATOM 898 N N . PRO A 1 116 ? -28.203 4.996 25.133 1.00 44.81 116 PRO A N 1
ATOM 899 C CA . PRO A 1 116 ? -29.469 5.397 25.727 1.00 44.81 116 PRO A CA 1
ATOM 900 C C . PRO A 1 116 ? -29.905 6.756 25.152 1.00 44.81 116 PRO A C 1
ATOM 902 O O . PRO A 1 116 ? -29.053 7.632 24.961 1.00 44.81 116 PRO A O 1
ATOM 905 N N . PRO A 1 117 ? -31.204 6.948 24.855 1.00 53.53 117 PRO A N 1
ATOM 906 C CA . PRO A 1 117 ? -31.702 8.251 24.438 1.00 53.53 117 PRO A CA 1
ATOM 907 C C . PRO A 1 117 ? -31.480 9.288 25.558 1.00 53.53 117 PRO A C 1
ATOM 909 O O . PRO A 1 117 ? -31.473 8.901 26.731 1.00 53.53 117 PRO A O 1
ATOM 912 N N . PRO A 1 118 ? -31.266 10.570 25.204 1.00 55.62 118 PRO A N 1
ATOM 913 C CA . PRO A 1 118 ? -31.071 11.648 26.174 1.00 55.62 118 PRO A CA 1
ATOM 914 C C . PRO A 1 118 ? -32.286 11.860 27.084 1.00 55.62 118 PRO A C 1
ATOM 916 O O . PRO A 1 118 ? -33.428 11.606 26.630 1.00 55.62 118 PRO A O 1
#

Sequence (118 aa):
MMGGKSSTIAAGVCGALFVGYCIYFDRKRRSDPNFKNRLRERRRNQAVAKQGTGLSKLPDLKDAEAVQKFFLEEIQLGEELLAQGDYENGVEHLTNAIAVCGQPQQLLQVLQQTLPPP